Protein AF-A0A6P0XW47-F1 (afdb_monomer_lite)

Sequence (156 aa):
SNNLGVWHPQVNRGKRKRNYNLLVPWWSLRASIVDNYRTYGIASGVLEVRLDFPKILAAARAEEYVTVFYDLQGGVSKWLDNGALIYDGTKDHRLKLWIPNTNTEEMKPLLQLLKNRYFGLGRGYVYITGQLHMYRDKPEIILSGINQLSDFPPTV

pLDDT: mean 92.0, std 11.08, range [46.53, 98.56]

Structure (mmCIF, N/CA/C/O backbone):
data_AF-A0A6P0XW47-F1
#
_entry.id   AF-A0A6P0XW47-F1
#
loop_
_atom_site.group_PDB
_atom_site.id
_atom_site.type_symbol
_atom_site.label_atom_id
_atom_site.label_alt_id
_atom_site.label_comp_id
_atom_site.label_asym_id
_atom_site.label_entity_id
_atom_site.label_seq_id
_atom_site.pdbx_PDB_ins_code
_atom_site.Cartn_x
_atom_site.Cartn_y
_atom_site.Cartn_z
_atom_site.occupancy
_atom_site.B_iso_or_equiv
_atom_site.auth_seq_id
_atom_site.auth_comp_id
_atom_site.auth_asym_id
_atom_site.auth_atom_id
_atom_site.pdbx_PDB_model_num
ATOM 1 N N . SER A 1 1 ? -1.750 -12.093 -42.696 1.00 46.53 1 SER A N 1
ATOM 2 C CA . SER A 1 1 ? -0.943 -12.510 -41.531 1.00 46.53 1 SER A CA 1
ATOM 3 C C . SER A 1 1 ? -1.285 -11.603 -40.359 1.00 46.53 1 SER A C 1
ATOM 5 O O . SER A 1 1 ? -1.067 -10.401 -40.432 1.00 46.53 1 SER A O 1
ATOM 7 N N . ASN A 1 2 ? -1.918 -12.158 -39.323 1.00 46.66 2 ASN A N 1
ATOM 8 C CA . ASN A 1 2 ? -2.347 -11.418 -38.135 1.00 46.66 2 ASN A CA 1
ATOM 9 C C . ASN A 1 2 ? -1.121 -11.001 -37.309 1.00 46.66 2 ASN A C 1
ATOM 11 O O . ASN A 1 2 ? -0.448 -11.852 -36.732 1.00 46.66 2 ASN A O 1
ATOM 15 N N . ASN A 1 3 ? -0.833 -9.698 -37.262 1.00 47.19 3 ASN A N 1
ATOM 16 C CA . ASN A 1 3 ? 0.211 -9.099 -36.426 1.00 47.19 3 ASN A CA 1
ATOM 17 C C . ASN A 1 3 ? -0.180 -9.189 -34.939 1.00 47.19 3 ASN A C 1
ATOM 19 O O . ASN A 1 3 ? -0.680 -8.238 -34.341 1.00 47.19 3 ASN A O 1
ATOM 23 N N . LEU A 1 4 ? 0.042 -10.362 -34.348 1.00 47.62 4 LEU A N 1
ATOM 24 C CA . LEU A 1 4 ? -0.139 -10.666 -32.930 1.00 47.62 4 LEU A CA 1
ATOM 25 C C . LEU A 1 4 ? 0.951 -9.986 -32.088 1.00 47.62 4 LEU A C 1
ATOM 27 O O . LEU A 1 4 ? 1.905 -10.636 -31.687 1.00 47.62 4 LEU A O 1
ATOM 31 N N . GLY A 1 5 ? 0.867 -8.675 -31.854 1.00 57.03 5 GLY A N 1
ATOM 32 C CA . GLY A 1 5 ? 1.672 -7.981 -30.830 1.00 57.03 5 GLY A CA 1
ATOM 33 C C . GLY A 1 5 ? 3.205 -8.007 -30.990 1.00 57.03 5 GLY A C 1
ATOM 34 O O . GLY A 1 5 ? 3.904 -7.421 -30.164 1.00 57.03 5 GLY A O 1
ATOM 35 N N . VAL A 1 6 ? 3.744 -8.642 -32.035 1.00 60.09 6 VAL A N 1
ATOM 36 C CA . VAL A 1 6 ? 5.177 -8.670 -32.339 1.00 60.09 6 VAL A CA 1
ATOM 37 C C . VAL A 1 6 ? 5.603 -7.288 -32.827 1.00 60.09 6 VAL A C 1
ATOM 39 O O . VAL A 1 6 ? 4.952 -6.666 -33.669 1.00 60.09 6 VAL A O 1
ATOM 42 N N . TRP A 1 7 ? 6.697 -6.782 -32.261 1.00 63.41 7 TRP A N 1
ATOM 43 C CA . TRP A 1 7 ? 7.244 -5.468 -32.575 1.00 63.41 7 TRP A CA 1
ATOM 44 C C . TRP A 1 7 ? 7.490 -5.312 -34.087 1.00 63.41 7 TRP A C 1
ATOM 46 O O . TRP A 1 7 ? 8.237 -6.087 -34.677 1.00 63.41 7 TRP A O 1
ATOM 56 N N . HIS A 1 8 ? 6.886 -4.291 -34.710 1.00 75.19 8 HIS A N 1
ATOM 57 C CA . HI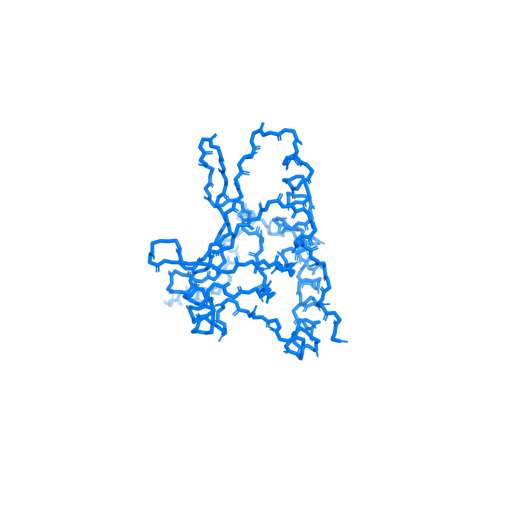S A 1 8 ? 7.043 -4.016 -36.141 1.00 75.19 8 HIS A CA 1
ATOM 58 C C . HIS A 1 8 ? 7.900 -2.754 -36.371 1.00 75.19 8 HIS A C 1
ATOM 60 O O . HIS A 1 8 ? 7.453 -1.646 -36.042 1.00 75.19 8 HIS A O 1
ATOM 66 N N . PRO A 1 9 ? 9.109 -2.871 -36.953 1.00 72.44 9 PRO A N 1
ATOM 67 C CA . PRO A 1 9 ? 10.072 -1.770 -37.049 1.00 72.44 9 PRO A CA 1
ATOM 68 C C . PRO A 1 9 ? 9.525 -0.540 -37.773 1.00 72.44 9 PRO A C 1
ATOM 70 O O . PRO A 1 9 ? 9.717 0.583 -37.314 1.00 72.44 9 PRO A O 1
ATOM 73 N N . GLN A 1 10 ? 8.786 -0.737 -38.869 1.00 78.06 10 GLN A N 1
ATOM 74 C CA . GLN A 1 10 ? 8.227 0.368 -39.656 1.00 78.06 10 GLN A CA 1
ATOM 75 C C . GLN A 1 10 ? 7.110 1.121 -38.914 1.00 78.06 10 GLN A C 1
ATOM 77 O O . GLN A 1 10 ? 6.995 2.332 -39.054 1.00 78.06 10 GLN A O 1
ATOM 82 N N . VAL A 1 11 ? 6.332 0.429 -38.070 1.00 73.31 11 VAL A N 1
ATOM 83 C CA . VAL A 1 11 ? 5.211 1.019 -37.309 1.00 73.31 11 VAL A CA 1
ATOM 84 C C . VAL A 1 11 ? 5.709 1.725 -36.045 1.00 73.31 11 VAL A C 1
ATOM 86 O O . VAL A 1 11 ? 5.027 2.597 -35.509 1.00 73.31 11 VAL A O 1
ATOM 89 N N . ASN A 1 12 ? 6.890 1.351 -35.548 1.00 71.00 12 ASN A N 1
ATOM 90 C CA . ASN A 1 12 ? 7.471 1.882 -34.314 1.00 71.00 12 ASN A CA 1
ATOM 91 C C . ASN A 1 12 ? 8.596 2.900 -34.548 1.00 71.00 12 ASN A C 1
ATOM 93 O O . ASN A 1 12 ? 9.079 3.515 -33.593 1.00 71.00 12 ASN A O 1
ATOM 97 N N . ARG A 1 13 ? 8.999 3.121 -35.804 1.00 72.62 13 ARG A N 1
ATOM 98 C CA . ARG A 1 13 ? 9.965 4.156 -36.185 1.00 72.62 13 ARG A CA 1
ATOM 99 C C . ARG A 1 13 ? 9.422 5.538 -35.800 1.00 72.62 13 ARG A C 1
ATOM 101 O O . ARG A 1 13 ? 8.305 5.889 -36.154 1.00 72.62 13 ARG A O 1
ATOM 108 N N . GLY A 1 14 ? 10.199 6.308 -35.035 1.00 70.31 14 GLY A N 1
ATOM 109 C CA . GLY A 1 14 ? 9.817 7.653 -34.575 1.00 70.31 14 GLY A CA 1
ATOM 110 C C . GLY A 1 14 ? 8.833 7.701 -33.396 1.00 70.31 14 GLY A C 1
ATOM 111 O O . GLY A 1 14 ? 8.586 8.781 -32.866 1.00 70.31 14 GLY A O 1
ATOM 112 N N . LYS A 1 15 ? 8.302 6.561 -32.929 1.00 73.50 15 LYS A N 1
ATOM 113 C CA . LYS A 1 15 ? 7.463 6.532 -31.720 1.00 73.50 15 LYS A CA 1
ATOM 114 C C . LYS A 1 15 ? 8.305 6.748 -30.461 1.00 73.50 15 LYS A C 1
ATOM 116 O O . LYS A 1 15 ? 9.490 6.409 -30.427 1.00 73.50 15 LYS A O 1
ATOM 121 N N . ARG A 1 16 ? 7.676 7.288 -29.406 1.00 71.44 16 ARG A N 1
ATOM 122 C CA . ARG A 1 16 ? 8.304 7.467 -28.085 1.00 71.44 16 ARG A CA 1
ATOM 123 C C . ARG A 1 16 ? 8.916 6.144 -27.625 1.00 71.44 16 ARG A C 1
ATOM 125 O O . ARG A 1 16 ? 8.208 5.163 -27.404 1.00 71.44 16 ARG A O 1
ATOM 132 N N . LYS A 1 17 ? 10.239 6.129 -27.487 1.00 76.81 17 LYS A N 1
ATOM 133 C CA . LYS A 1 17 ? 10.971 4.998 -26.920 1.00 76.81 17 LYS A CA 1
ATOM 134 C C . LYS A 1 17 ? 10.857 5.054 -25.401 1.00 76.81 17 LYS A C 1
ATOM 136 O O . LYS A 1 17 ? 10.875 6.132 -24.810 1.00 76.81 17 LYS A O 1
ATOM 141 N N . ARG A 1 18 ? 10.748 3.889 -24.768 1.00 81.88 18 ARG A N 1
ATOM 142 C CA . ARG A 1 18 ? 10.879 3.782 -23.314 1.00 81.88 18 ARG A CA 1
ATOM 143 C C . ARG A 1 18 ? 12.329 4.060 -22.919 1.00 81.88 18 ARG A C 1
ATOM 145 O O . ARG A 1 18 ? 13.245 3.605 -23.602 1.00 81.88 18 ARG A O 1
ATOM 152 N N . ASN A 1 19 ? 12.534 4.789 -21.824 1.00 87.00 19 ASN A N 1
ATOM 153 C CA . ASN A 1 19 ? 13.872 5.033 -21.296 1.00 87.00 19 ASN A CA 1
ATOM 154 C C . ASN A 1 19 ? 14.332 3.819 -20.477 1.00 87.00 19 ASN A C 1
ATOM 156 O O . ASN A 1 19 ? 14.149 3.770 -19.264 1.00 87.00 19 ASN A O 1
ATOM 160 N N . TYR A 1 20 ? 14.896 2.817 -21.153 1.00 87.31 20 TYR A N 1
ATOM 161 C CA . TYR A 1 20 ? 15.344 1.583 -20.504 1.00 87.31 20 TYR A CA 1
ATOM 162 C C . TYR A 1 20 ? 16.455 1.807 -19.471 1.00 87.31 20 TYR A C 1
ATOM 164 O O . TYR A 1 20 ? 16.498 1.071 -18.491 1.00 87.31 20 TYR A O 1
ATOM 172 N N . ASN A 1 21 ? 17.268 2.860 -19.614 1.00 88.94 21 ASN A N 1
ATOM 173 C CA . ASN A 1 21 ? 18.289 3.211 -18.620 1.00 88.94 21 ASN A CA 1
ATOM 174 C C . ASN A 1 21 ? 17.668 3.579 -17.264 1.00 88.94 21 ASN A C 1
ATOM 176 O O . ASN A 1 21 ? 18.279 3.337 -16.231 1.00 88.94 21 ASN A O 1
ATOM 180 N N . LEU A 1 22 ? 16.449 4.131 -17.262 1.00 89.81 22 LEU A N 1
ATOM 181 C CA . LEU A 1 22 ? 15.682 4.383 -16.039 1.00 89.81 22 LEU A CA 1
ATOM 182 C C . LEU A 1 22 ? 14.846 3.169 -15.617 1.00 89.81 22 LEU A C 1
ATOM 184 O O . LEU A 1 22 ? 14.734 2.877 -14.430 1.00 89.81 22 LEU A O 1
ATOM 188 N N . LEU A 1 23 ? 14.244 2.460 -16.576 1.00 91.44 23 LEU A N 1
ATOM 189 C CA . LEU A 1 23 ? 13.297 1.384 -16.270 1.00 91.44 23 LEU A CA 1
ATOM 190 C C . LEU A 1 23 ? 13.962 0.106 -15.765 1.00 91.44 23 LEU A C 1
ATOM 192 O O . LEU A 1 23 ? 13.387 -0.548 -14.905 1.00 91.44 23 LEU A O 1
ATOM 196 N N . VAL A 1 24 ? 15.143 -0.258 -16.273 1.00 93.00 24 VAL A N 1
ATOM 197 C CA . VAL A 1 24 ? 15.819 -1.496 -15.859 1.00 93.00 24 VAL A CA 1
ATOM 198 C C . VAL A 1 24 ? 16.191 -1.458 -14.370 1.00 93.00 24 VAL A C 1
ATOM 200 O O . VAL A 1 24 ? 15.759 -2.363 -13.657 1.00 93.00 24 VAL A O 1
ATOM 203 N N . PRO A 1 25 ? 16.882 -0.421 -13.846 1.00 94.88 25 PRO A N 1
ATOM 204 C CA . PRO A 1 25 ? 17.157 -0.334 -12.410 1.00 94.88 25 PRO A CA 1
ATOM 205 C C . PRO A 1 25 ? 15.883 -0.314 -11.559 1.00 94.88 25 PRO A C 1
ATOM 207 O O . PRO A 1 25 ? 15.818 -0.961 -10.516 1.00 94.88 25 PRO A O 1
ATOM 210 N N . TRP A 1 26 ? 14.850 0.393 -12.023 1.00 95.06 26 TRP A N 1
ATOM 211 C CA . TRP A 1 26 ? 13.569 0.472 -11.329 1.00 95.06 26 TRP A CA 1
ATOM 212 C C . TRP A 1 26 ? 12.844 -0.884 -11.260 1.00 95.06 26 TRP A C 1
ATOM 214 O O . TRP A 1 26 ? 12.337 -1.259 -10.202 1.00 95.06 26 TRP A O 1
ATOM 224 N N . TRP A 1 27 ? 12.837 -1.662 -12.347 1.00 95.38 27 TRP A N 1
ATOM 225 C CA . TRP A 1 27 ? 12.293 -3.023 -12.348 1.00 95.38 27 TRP A CA 1
ATOM 226 C C . TRP A 1 27 ? 13.078 -3.961 -11.434 1.00 95.38 27 TRP A C 1
ATOM 228 O O . TRP A 1 27 ? 12.455 -4.716 -10.690 1.00 95.38 27 TRP A O 1
ATOM 238 N N . SER A 1 28 ? 14.411 -3.880 -11.437 1.00 96.69 28 SER A N 1
ATOM 239 C CA . SER A 1 28 ? 15.256 -4.678 -10.541 1.00 96.69 28 SER A CA 1
ATOM 240 C C . SER A 1 28 ? 14.976 -4.374 -9.067 1.00 96.69 28 SER A C 1
ATOM 242 O O . SER A 1 28 ? 14.859 -5.297 -8.264 1.00 96.69 28 SER A O 1
ATOM 244 N N . LEU A 1 29 ? 14.799 -3.095 -8.711 1.00 95.56 29 LEU A N 1
ATOM 245 C CA . LEU A 1 29 ? 14.386 -2.697 -7.364 1.00 95.56 29 LEU A CA 1
ATOM 246 C C . LEU A 1 29 ? 13.010 -3.271 -7.006 1.00 95.56 29 LEU A C 1
ATOM 248 O O . LEU A 1 29 ? 12.840 -3.845 -5.937 1.00 95.56 29 LEU A O 1
ATOM 252 N N . ARG A 1 30 ? 12.014 -3.142 -7.887 1.00 95.62 30 ARG A N 1
ATOM 253 C CA . ARG A 1 30 ? 10.674 -3.688 -7.617 1.00 95.62 30 ARG A CA 1
ATOM 254 C C . ARG A 1 30 ? 10.692 -5.204 -7.432 1.00 95.62 30 ARG A C 1
ATOM 256 O O . ARG A 1 30 ? 10.003 -5.697 -6.544 1.00 95.62 30 ARG A O 1
ATOM 263 N N . ALA A 1 31 ? 11.477 -5.925 -8.232 1.00 96.38 31 ALA A N 1
ATOM 264 C CA . ALA A 1 31 ? 11.634 -7.370 -8.096 1.00 96.38 31 ALA A CA 1
ATOM 265 C C . ALA A 1 31 ? 12.213 -7.748 -6.724 1.00 96.38 31 ALA A C 1
ATOM 267 O O . ALA A 1 31 ? 11.620 -8.568 -6.027 1.00 96.38 31 ALA A O 1
ATOM 268 N N . SER A 1 32 ? 13.284 -7.079 -6.280 1.00 97.06 32 SER A N 1
ATOM 269 C CA . SER A 1 32 ? 13.906 -7.390 -4.986 1.00 97.06 32 SER A CA 1
ATOM 270 C C . SER A 1 32 ? 12.983 -7.126 -3.792 1.00 97.06 32 SER A C 1
ATOM 272 O O . SER A 1 32 ? 13.024 -7.853 -2.803 1.00 97.06 32 SER A O 1
ATOM 274 N N . ILE A 1 33 ? 12.103 -6.124 -3.875 1.00 97.38 33 ILE A N 1
ATOM 275 C CA . ILE A 1 33 ? 11.129 -5.842 -2.810 1.00 97.38 33 ILE A CA 1
ATOM 276 C C . ILE A 1 33 ? 10.065 -6.938 -2.731 1.00 97.38 33 ILE A C 1
ATOM 278 O O . ILE A 1 33 ? 9.703 -7.357 -1.633 1.00 97.38 33 ILE A O 1
ATOM 282 N N . VAL A 1 34 ? 9.592 -7.424 -3.881 1.00 96.62 34 VAL A N 1
ATOM 283 C CA . VAL A 1 34 ? 8.653 -8.553 -3.940 1.00 96.62 34 VAL A CA 1
ATOM 284 C C . VAL A 1 34 ? 9.306 -9.828 -3.410 1.00 96.62 34 VAL A C 1
ATOM 286 O O . VAL A 1 34 ? 8.668 -10.574 -2.670 1.00 96.62 34 VAL A O 1
ATOM 289 N N . ASP A 1 35 ? 10.575 -10.071 -3.730 1.00 97.25 35 ASP A N 1
ATOM 290 C CA . ASP A 1 35 ? 11.299 -11.232 -3.209 1.00 97.25 35 ASP A CA 1
ATOM 291 C C . ASP A 1 35 ? 11.512 -11.135 -1.689 1.00 97.25 35 ASP A C 1
ATOM 293 O O . ASP A 1 35 ? 11.324 -12.123 -0.978 1.00 97.25 35 ASP A O 1
ATOM 297 N N . ASN A 1 36 ? 11.776 -9.937 -1.157 1.00 95.81 36 ASN A N 1
ATOM 298 C CA . ASN A 1 36 ? 11.798 -9.698 0.290 1.00 95.81 36 ASN A CA 1
ATOM 299 C C . ASN A 1 36 ? 10.433 -9.953 0.950 1.00 95.81 36 ASN A C 1
ATOM 301 O O . ASN A 1 36 ? 10.379 -10.577 2.009 1.00 95.81 36 ASN A O 1
ATOM 305 N N . TYR A 1 37 ? 9.328 -9.513 0.336 1.00 96.56 37 TYR A N 1
ATOM 306 C CA . TYR A 1 37 ? 7.978 -9.832 0.819 1.00 96.56 37 TYR A CA 1
ATOM 307 C C . TYR A 1 37 ? 7.742 -11.348 0.857 1.00 96.56 37 TYR A C 1
ATOM 309 O O . TYR A 1 37 ? 7.298 -11.876 1.875 1.00 96.56 37 TYR A O 1
ATOM 317 N N . ARG A 1 38 ? 8.096 -12.065 -0.215 1.00 96.00 38 ARG A N 1
ATOM 318 C CA . ARG A 1 38 ? 7.950 -13.528 -0.281 1.00 96.00 38 ARG A CA 1
ATOM 319 C C . ARG A 1 38 ? 8.766 -14.246 0.788 1.00 96.00 38 ARG A C 1
ATOM 321 O O . ARG A 1 38 ? 8.302 -15.235 1.339 1.00 96.00 38 ARG A O 1
ATOM 328 N N . THR A 1 39 ? 9.971 -13.752 1.056 1.00 95.25 39 THR A N 1
ATOM 329 C CA . THR A 1 39 ? 10.912 -14.391 1.981 1.00 95.25 39 THR A CA 1
ATOM 330 C C . THR A 1 39 ? 10.531 -14.136 3.436 1.00 95.25 39 THR A C 1
ATOM 332 O O . THR A 1 39 ? 10.559 -15.054 4.249 1.00 95.25 39 THR A O 1
ATOM 335 N N . TYR A 1 40 ? 10.162 -12.897 3.765 1.00 95.62 40 TYR A N 1
ATOM 336 C CA . TYR A 1 40 ? 9.999 -12.455 5.151 1.00 95.62 40 TYR A CA 1
ATOM 337 C C . TYR A 1 40 ? 8.576 -11.983 5.459 1.00 95.62 40 TYR A C 1
ATOM 339 O O . TYR A 1 40 ? 8.022 -12.332 6.494 1.00 95.62 40 TYR A O 1
ATOM 347 N N . GLY A 1 41 ? 7.952 -11.230 4.550 1.00 96.19 41 GLY A N 1
ATOM 348 C CA . GLY A 1 41 ? 6.621 -10.651 4.761 1.00 96.19 41 GLY A CA 1
ATOM 349 C C . GLY A 1 41 ? 5.526 -11.694 4.991 1.00 96.19 41 GLY A C 1
ATOM 350 O O . GLY A 1 41 ? 4.722 -11.529 5.905 1.00 96.19 41 GLY A O 1
ATOM 351 N N . ILE A 1 42 ? 5.526 -12.788 4.220 1.00 95.19 42 ILE A N 1
ATOM 352 C CA . ILE A 1 42 ? 4.550 -13.881 4.383 1.00 95.19 42 ILE A CA 1
ATOM 353 C C . ILE A 1 42 ? 4.659 -14.507 5.781 1.00 95.19 42 ILE A C 1
ATOM 355 O O . ILE A 1 42 ? 3.646 -14.697 6.451 1.00 95.19 42 ILE A O 1
ATOM 359 N N . ALA A 1 43 ? 5.882 -14.798 6.235 1.00 94.62 43 ALA A N 1
ATOM 360 C CA . ALA A 1 43 ? 6.125 -15.382 7.554 1.00 94.62 43 ALA A CA 1
ATOM 361 C C . ALA A 1 43 ? 5.727 -14.429 8.695 1.00 94.62 43 ALA A C 1
ATOM 363 O O . ALA A 1 43 ? 5.249 -14.888 9.728 1.00 94.62 43 ALA A O 1
ATOM 364 N N . SER A 1 44 ? 5.845 -13.115 8.481 1.00 95.12 44 SER A N 1
ATOM 365 C CA . SER A 1 44 ? 5.382 -12.082 9.416 1.00 95.12 44 SER A CA 1
ATOM 366 C C . SER A 1 44 ? 3.871 -11.805 9.363 1.00 95.12 44 SER A C 1
ATOM 368 O O . SER A 1 44 ? 3.408 -10.838 9.965 1.00 95.12 44 SER A O 1
ATOM 370 N N . GLY A 1 45 ? 3.088 -12.599 8.624 1.00 95.88 45 GLY A N 1
ATOM 371 C CA . GLY A 1 45 ? 1.632 -12.447 8.544 1.00 95.88 45 GLY A CA 1
ATOM 372 C C . GLY A 1 45 ? 1.152 -11.261 7.699 1.00 95.88 45 GLY A C 1
ATOM 373 O O . GLY A 1 45 ? -0.007 -10.864 7.811 1.00 95.88 45 GLY A O 1
ATOM 374 N N . VAL A 1 46 ? 2.012 -10.686 6.851 1.00 98.00 46 VAL A N 1
ATOM 375 C CA . VAL A 1 46 ? 1.627 -9.589 5.952 1.00 98.00 46 VAL A CA 1
ATOM 376 C C . VAL A 1 46 ? 0.698 -10.101 4.852 1.00 98.00 46 VAL A C 1
ATOM 378 O O . VAL A 1 46 ? 1.034 -11.040 4.128 1.00 98.00 46 VAL A O 1
ATOM 381 N N . LEU A 1 47 ? -0.437 -9.425 4.675 1.00 98.12 47 LEU A N 1
ATOM 382 C CA . LEU A 1 47 ? -1.421 -9.742 3.639 1.00 98.12 47 LEU A CA 1
ATOM 383 C C . LEU A 1 47 ? -1.059 -9.060 2.314 1.00 98.12 47 LEU 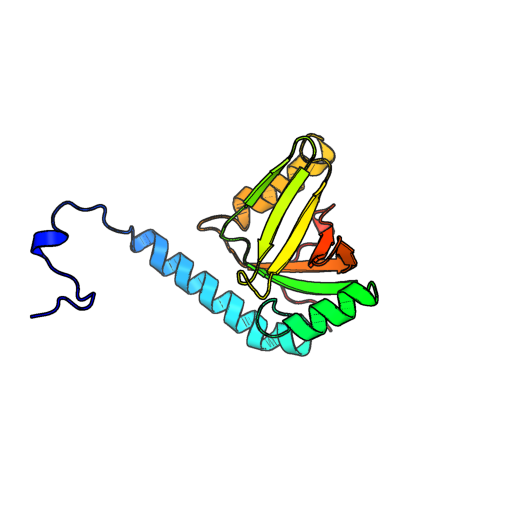A C 1
ATOM 385 O O . LEU A 1 47 ? -0.713 -7.879 2.307 1.00 98.12 47 LEU A O 1
ATOM 389 N N . GLU A 1 48 ? -1.184 -9.757 1.185 1.00 96.44 48 GLU A N 1
ATOM 390 C CA . GLU A 1 48 ? -1.131 -9.131 -0.147 1.00 96.44 48 GLU A CA 1
ATOM 391 C C . GLU A 1 48 ? -2.541 -9.037 -0.741 1.00 96.44 48 GLU A C 1
ATOM 393 O O . GLU A 1 48 ? -3.342 -9.968 -0.649 1.00 96.44 48 GLU A O 1
ATOM 398 N N . VAL A 1 49 ? -2.874 -7.886 -1.335 1.00 94.81 49 VAL A N 1
ATOM 399 C CA . VAL A 1 49 ? -4.262 -7.537 -1.685 1.00 94.81 49 VAL A CA 1
ATOM 400 C C . VAL A 1 49 ? -4.930 -8.547 -2.616 1.00 94.81 49 VAL A C 1
ATOM 402 O O . VAL A 1 49 ? -6.123 -8.816 -2.476 1.00 94.81 49 VAL A O 1
ATOM 405 N N . ARG A 1 50 ? -4.199 -9.101 -3.583 1.00 91.94 50 ARG A N 1
ATOM 406 C CA . ARG A 1 50 ? -4.745 -10.001 -4.604 1.00 91.94 50 ARG A CA 1
ATOM 407 C C . ARG A 1 50 ? -4.772 -11.453 -4.137 1.00 91.94 50 ARG A C 1
ATOM 409 O O . ARG A 1 50 ? -5.700 -12.168 -4.510 1.00 91.94 50 ARG A O 1
ATOM 416 N N . LEU A 1 51 ? -3.768 -11.879 -3.378 1.00 94.06 51 LEU A N 1
ATOM 417 C CA . LEU A 1 51 ? -3.595 -13.244 -2.884 1.00 94.06 51 LEU A CA 1
ATOM 418 C C . LEU A 1 51 ? -4.457 -13.513 -1.647 1.00 94.06 51 LEU A C 1
ATOM 420 O O . LEU A 1 51 ? -5.033 -14.591 -1.524 1.00 94.06 51 LEU A O 1
ATOM 424 N N . ASP A 1 52 ? -4.597 -12.522 -0.768 1.00 97.12 52 ASP A N 1
ATOM 425 C CA . ASP A 1 52 ? -5.256 -12.657 0.531 1.00 97.12 52 ASP A CA 1
ATOM 426 C C . ASP A 1 52 ? -6.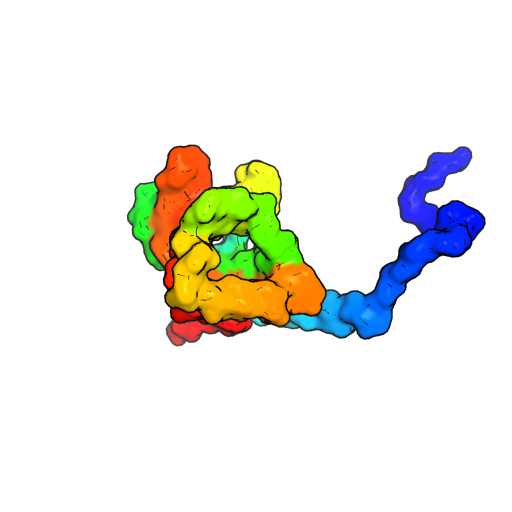596 -11.912 0.610 1.00 97.12 52 ASP A C 1
ATOM 428 O O . ASP A 1 52 ? -7.116 -11.681 1.703 1.00 97.12 52 ASP A O 1
ATOM 432 N N . PHE A 1 53 ? -7.207 -11.554 -0.526 1.00 97.00 53 PHE A N 1
ATOM 433 C CA . PHE A 1 53 ? -8.439 -10.754 -0.538 1.00 97.00 53 PHE A CA 1
ATOM 434 C C . PHE A 1 53 ? -9.573 -11.309 0.351 1.00 97.00 53 PHE A C 1
ATOM 436 O O . PHE A 1 53 ? -10.187 -10.525 1.076 1.00 97.00 53 PHE A O 1
ATOM 443 N N . PRO A 1 54 ? -9.850 -12.632 0.392 1.00 97.25 54 PRO A N 1
ATOM 444 C CA . PRO A 1 54 ? -10.847 -13.172 1.317 1.00 97.25 54 PRO A CA 1
ATOM 445 C C . PRO A 1 54 ? -10.505 -12.932 2.796 1.00 97.25 54 PRO A C 1
ATOM 447 O O . PRO A 1 54 ? -11.404 -12.638 3.583 1.00 97.25 54 PRO A O 1
ATOM 450 N N . LYS A 1 55 ? -9.219 -13.006 3.173 1.00 98.06 55 LYS A N 1
ATOM 451 C CA . LYS A 1 55 ? -8.758 -12.709 4.540 1.00 98.06 55 LYS A CA 1
ATOM 452 C C . LYS A 1 55 ? -8.897 -11.225 4.851 1.00 98.06 55 LYS A C 1
ATOM 454 O O . LYS A 1 55 ? -9.382 -10.885 5.918 1.00 98.06 55 LYS A O 1
ATOM 459 N N . ILE A 1 56 ? -8.557 -10.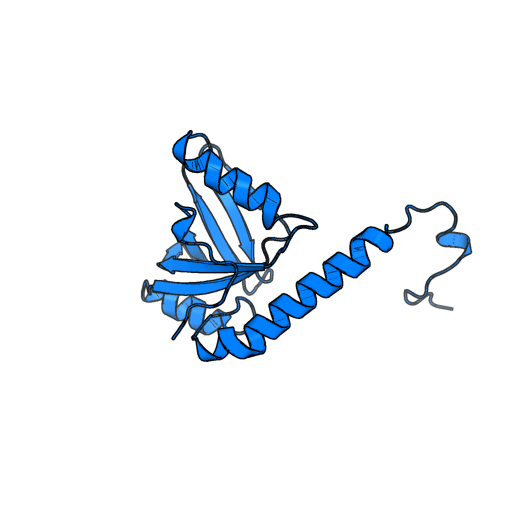354 3.900 1.00 98.25 56 ILE A N 1
ATOM 460 C CA . ILE A 1 56 ? -8.766 -8.902 4.005 1.00 98.25 56 ILE A CA 1
ATOM 461 C C . ILE A 1 56 ? -10.252 -8.605 4.239 1.00 98.25 56 ILE A C 1
ATOM 463 O O . ILE A 1 56 ? -10.598 -7.863 5.147 1.00 98.25 56 ILE A O 1
ATOM 467 N N . LEU A 1 57 ? -11.169 -9.219 3.489 1.00 97.88 57 LEU A N 1
ATOM 468 C CA . LEU A 1 57 ? -12.603 -9.021 3.725 1.00 97.88 57 LEU A CA 1
ATOM 469 C C . LEU A 1 57 ? -13.053 -9.498 5.113 1.00 97.88 57 LEU A C 1
ATOM 471 O O . LEU A 1 57 ? -13.895 -8.844 5.727 1.00 97.88 57 LEU A O 1
ATOM 475 N N . ALA A 1 58 ? -12.526 -10.622 5.600 1.00 98.06 58 ALA A N 1
ATOM 476 C CA . ALA A 1 58 ? -12.829 -11.116 6.941 1.00 98.06 58 ALA A CA 1
ATOM 477 C C . ALA A 1 58 ? -12.301 -10.157 8.023 1.00 98.06 58 ALA A C 1
ATOM 479 O O . ALA A 1 58 ? -13.086 -9.693 8.847 1.00 98.06 58 ALA A O 1
ATOM 480 N N . ALA A 1 59 ? -11.025 -9.778 7.939 1.00 98.38 59 ALA A N 1
ATOM 481 C CA . ALA A 1 59 ? -10.377 -8.824 8.835 1.00 98.38 59 ALA A CA 1
ATOM 482 C C . ALA A 1 59 ? -11.087 -7.461 8.841 1.00 98.38 59 ALA A C 1
ATOM 484 O O . ALA A 1 59 ? -11.272 -6.868 9.895 1.00 98.38 59 ALA A O 1
ATOM 485 N N . ALA A 1 60 ? -11.568 -6.984 7.687 1.00 98.31 60 ALA A N 1
ATOM 486 C CA . ALA A 1 60 ? -12.269 -5.705 7.580 1.00 98.31 60 ALA A CA 1
ATOM 487 C C . ALA A 1 60 ? -13.633 -5.730 8.280 1.00 98.31 60 ALA A C 1
ATOM 489 O O . ALA A 1 60 ? -14.074 -4.721 8.820 1.00 98.31 60 ALA A O 1
ATOM 490 N N . ARG A 1 61 ? -14.324 -6.876 8.248 1.00 97.94 61 ARG A N 1
ATOM 491 C CA . ARG A 1 61 ? -15.605 -7.072 8.947 1.00 97.94 61 ARG A CA 1
ATOM 492 C C . ARG A 1 61 ? -15.422 -7.226 10.453 1.00 97.94 61 ARG A C 1
ATOM 494 O O . ARG A 1 61 ? -16.331 -6.882 11.197 1.00 97.94 61 ARG A O 1
ATOM 501 N N . ALA A 1 62 ? -14.280 -7.765 10.870 1.00 98.12 62 ALA A N 1
ATOM 502 C CA . ALA A 1 62 ? -13.893 -7.914 12.268 1.00 98.12 62 ALA A CA 1
ATOM 503 C C . ALA A 1 62 ? -13.129 -6.693 12.818 1.00 98.12 62 ALA A C 1
ATOM 505 O O . ALA A 1 62 ? -12.758 -6.684 13.986 1.00 98.12 62 ALA A O 1
ATOM 506 N N . GLU A 1 63 ? -12.909 -5.673 11.986 1.00 98.00 63 GLU A N 1
ATOM 507 C CA . GLU A 1 63 ? -12.155 -4.461 12.311 1.00 98.00 63 GLU A CA 1
ATOM 508 C C . GLU A 1 63 ? -10.733 -4.719 12.847 1.00 98.00 63 GLU A C 1
ATOM 510 O O . GLU A 1 63 ? -10.248 -4.034 13.752 1.00 98.00 63 GLU A O 1
ATOM 515 N N . GLU A 1 64 ? -10.059 -5.728 12.292 1.00 98.31 64 GLU A N 1
ATOM 516 C CA . GLU A 1 64 ? -8.745 -6.181 12.748 1.00 98.31 64 GLU A CA 1
ATOM 517 C C . GLU A 1 64 ? -7.618 -5.208 12.378 1.00 98.31 64 GLU A C 1
ATOM 519 O O . GLU A 1 64 ? -7.617 -4.553 11.330 1.00 98.31 64 GLU A O 1
ATOM 524 N N . TYR A 1 65 ? -6.602 -5.160 13.242 1.00 97.81 65 TYR A N 1
ATOM 525 C CA . TYR A 1 65 ? -5.369 -4.423 12.995 1.00 97.81 65 TYR A CA 1
ATOM 526 C C . TYR A 1 65 ? -4.373 -5.317 12.253 1.00 97.81 65 TYR A C 1
ATOM 528 O O . TYR A 1 65 ? -3.908 -6.321 12.791 1.00 97.81 65 TYR A O 1
ATOM 536 N N . VAL A 1 66 ? -4.055 -4.964 11.009 1.00 98.00 66 VAL A N 1
ATOM 537 C CA . VAL A 1 66 ? -3.275 -5.814 10.098 1.00 98.00 66 VAL A CA 1
ATOM 538 C C . VAL A 1 66 ? -2.161 -5.027 9.421 1.00 98.00 66 VAL A C 1
ATOM 540 O O . VAL A 1 66 ? -2.185 -3.798 9.369 1.00 98.00 66 VAL A O 1
ATOM 543 N N . THR A 1 67 ? -1.191 -5.748 8.860 1.00 98.38 67 THR A N 1
ATOM 544 C CA . THR A 1 67 ? -0.210 -5.180 7.928 1.00 98.38 67 THR A CA 1
ATOM 545 C C . THR A 1 67 ? -0.479 -5.708 6.528 1.00 98.38 67 THR A C 1
ATOM 547 O O . THR A 1 67 ? -0.556 -6.919 6.319 1.00 98.38 67 THR A O 1
ATOM 550 N N . VAL A 1 68 ? -0.600 -4.799 5.564 1.00 98.31 68 VAL A N 1
ATOM 551 C CA . VAL A 1 68 ? -0.851 -5.123 4.158 1.00 98.31 68 VAL A CA 1
ATOM 552 C C . VAL A 1 68 ? 0.307 -4.625 3.301 1.00 98.31 68 VAL A C 1
ATOM 554 O O . VAL A 1 68 ? 0.811 -3.517 3.493 1.00 98.31 68 VAL A O 1
ATOM 557 N N . PHE A 1 69 ? 0.729 -5.440 2.342 1.00 98.12 69 PHE A N 1
ATOM 558 C CA . PHE A 1 69 ? 1.712 -5.080 1.330 1.00 98.12 69 PHE A CA 1
ATOM 559 C C . PHE A 1 69 ? 1.010 -4.395 0.149 1.00 98.12 69 PHE A C 1
ATOM 561 O O . PHE A 1 69 ? 0.316 -5.059 -0.619 1.00 98.12 69 PHE A O 1
ATOM 568 N N . TYR A 1 70 ? 1.168 -3.073 0.034 1.00 97.44 70 TYR A N 1
ATOM 569 C CA . TYR A 1 70 ? 0.506 -2.235 -0.973 1.00 97.44 70 TYR A CA 1
ATOM 570 C C . TYR A 1 70 ? 1.407 -1.928 -2.175 1.00 97.44 70 TYR A C 1
ATOM 572 O O . TYR A 1 70 ? 2.575 -1.589 -1.982 1.00 97.44 70 TYR A O 1
ATOM 580 N N . ASP A 1 71 ? 0.852 -1.906 -3.394 1.00 96.31 71 ASP A N 1
ATOM 581 C CA . ASP A 1 71 ? 1.452 -1.248 -4.569 1.00 96.31 71 ASP A CA 1
ATOM 582 C C . ASP A 1 71 ? 0.892 0.168 -4.776 1.00 96.31 71 ASP A C 1
ATOM 584 O O . ASP A 1 71 ? -0.216 0.377 -5.270 1.00 96.31 71 ASP A O 1
ATOM 588 N N . LEU A 1 72 ? 1.692 1.179 -4.444 1.00 96.94 72 LEU A N 1
ATOM 589 C CA . LEU A 1 72 ? 1.340 2.592 -4.589 1.00 96.94 72 LEU A CA 1
ATOM 590 C C . LEU A 1 72 ? 1.886 3.230 -5.872 1.00 96.94 72 LEU A C 1
ATOM 592 O O . LEU A 1 72 ? 1.782 4.447 -6.037 1.00 96.94 72 LEU A O 1
ATOM 596 N N . GLN A 1 73 ? 2.446 2.453 -6.807 1.00 95.06 73 GLN A N 1
ATOM 597 C CA . GLN A 1 73 ? 3.016 2.986 -8.051 1.00 95.06 73 GLN A CA 1
ATOM 598 C C . GLN A 1 73 ? 2.057 3.932 -8.792 1.00 95.06 73 GLN A C 1
ATOM 600 O O . GLN A 1 73 ? 2.491 4.941 -9.355 1.00 95.06 73 GLN A O 1
ATOM 605 N N . GLY A 1 74 ? 0.761 3.604 -8.804 1.00 94.38 74 GLY A N 1
ATOM 606 C CA . GLY A 1 74 ? -0.272 4.378 -9.496 1.00 94.38 74 GLY A CA 1
ATOM 607 C C . GLY A 1 74 ? -0.537 5.765 -8.902 1.00 94.38 74 GLY A C 1
ATOM 608 O O . GLY A 1 74 ? -1.133 6.603 -9.576 1.00 94.38 74 GLY A O 1
ATOM 609 N N . GLY A 1 75 ? -0.073 6.031 -7.679 1.00 96.81 75 GLY A N 1
ATOM 610 C CA . GLY A 1 75 ? -0.339 7.275 -6.969 1.00 96.81 75 GLY A CA 1
ATOM 611 C C . GLY A 1 75 ? -1.802 7.450 -6.562 1.00 96.81 75 GLY A C 1
ATOM 612 O O . GLY A 1 75 ? -2.581 6.497 -6.489 1.00 96.81 75 GLY A O 1
ATOM 613 N N . VAL A 1 76 ? -2.180 8.700 -6.284 1.00 97.38 76 VAL A N 1
ATOM 614 C CA . VAL A 1 76 ? -3.556 9.053 -5.913 1.00 97.38 76 VAL A CA 1
ATOM 615 C C . VAL A 1 76 ? -4.502 8.793 -7.079 1.00 97.38 76 VAL A C 1
ATOM 617 O O . VAL A 1 76 ? -4.390 9.401 -8.140 1.00 97.38 76 VAL A O 1
ATOM 620 N N . SER A 1 77 ? -5.468 7.904 -6.851 1.00 96.44 77 SER A N 1
ATOM 621 C CA . SER A 1 77 ? -6.497 7.552 -7.829 1.00 96.44 77 SER A CA 1
ATOM 622 C C . SER A 1 77 ? -7.591 8.615 -7.921 1.00 96.44 77 SER A C 1
ATOM 624 O O . SER A 1 77 ? -8.148 8.833 -8.996 1.00 96.44 77 SER A O 1
ATOM 626 N N . LYS A 1 78 ? -7.933 9.262 -6.800 1.00 96.62 78 LYS A N 1
ATOM 627 C CA . LYS A 1 78 ? -8.930 10.338 -6.759 1.00 96.62 78 LYS A CA 1
ATOM 628 C C . LYS A 1 78 ? -8.629 11.324 -5.634 1.00 96.62 78 LYS A C 1
ATOM 630 O O . LYS A 1 78 ? -8.457 10.904 -4.494 1.00 96.62 78 LYS A O 1
ATOM 635 N N . TRP A 1 79 ? -8.641 12.613 -5.956 1.00 96.44 79 TRP A N 1
ATOM 636 C CA . TRP A 1 79 ? -8.672 13.703 -4.980 1.00 96.44 79 TRP A CA 1
ATOM 637 C C . TRP A 1 79 ? -10.126 14.098 -4.700 1.00 96.44 79 TRP A C 1
ATOM 639 O O . TRP A 1 79 ? -10.945 14.167 -5.620 1.00 96.44 79 TRP A O 1
ATOM 649 N N . LEU A 1 80 ? -10.445 14.296 -3.428 1.00 93.88 80 LEU A N 1
ATOM 650 C CA . LEU A 1 80 ? -11.712 14.794 -2.899 1.00 93.88 80 LEU A CA 1
ATOM 651 C C . LEU A 1 80 ? -11.423 16.061 -2.085 1.00 93.88 80 LEU A C 1
ATOM 653 O O . LEU A 1 80 ? -10.286 16.273 -1.669 1.00 93.88 80 LEU A O 1
ATOM 657 N N . ASP A 1 81 ? -12.447 16.875 -1.825 1.00 86.38 81 ASP A N 1
ATOM 658 C CA . ASP A 1 81 ? -12.287 18.218 -1.241 1.00 86.38 81 ASP A CA 1
ATOM 659 C C . ASP A 1 81 ? -11.444 18.251 0.045 1.00 86.38 81 ASP A C 1
ATOM 661 O O . ASP A 1 81 ? -10.697 19.202 0.257 1.00 86.38 81 ASP A O 1
ATOM 665 N N . ASN A 1 82 ? -11.509 17.202 0.873 1.00 91.56 82 ASN A N 1
ATOM 666 C CA . ASN A 1 82 ? -10.681 17.059 2.074 1.00 91.56 82 ASN A CA 1
ATOM 667 C C . ASN A 1 82 ? -10.059 15.656 2.222 1.00 91.56 82 ASN A C 1
ATOM 669 O O . ASN A 1 82 ? -9.959 15.116 3.326 1.00 91.56 82 ASN A O 1
ATOM 673 N N . GLY A 1 83 ? -9.671 15.025 1.112 1.00 96.50 83 GLY A N 1
ATOM 674 C CA . GLY A 1 83 ? -8.898 13.790 1.195 1.00 96.50 83 GLY A CA 1
ATOM 675 C C . GLY A 1 83 ? -8.548 13.146 -0.140 1.00 96.50 83 GLY A C 1
ATOM 676 O O . GLY A 1 83 ? -8.929 13.614 -1.210 1.00 96.50 83 GLY A O 1
ATOM 677 N N . ALA A 1 84 ? -7.817 12.040 -0.085 1.00 97.75 84 ALA A N 1
ATOM 678 C CA . ALA A 1 84 ? -7.341 11.316 -1.254 1.00 97.75 84 ALA A CA 1
ATOM 679 C C . ALA A 1 84 ? -7.603 9.814 -1.135 1.00 97.75 84 ALA A C 1
ATOM 681 O O . ALA A 1 84 ? -7.422 9.212 -0.081 1.00 97.75 84 ALA A O 1
ATOM 682 N N . LEU A 1 85 ? -7.997 9.199 -2.248 1.00 97.25 85 LEU A N 1
ATOM 683 C CA . LEU A 1 85 ? -8.169 7.755 -2.373 1.00 97.25 85 LEU A CA 1
ATOM 684 C C . LEU A 1 85 ? -7.053 7.164 -3.226 1.00 97.25 85 LEU A C 1
ATOM 686 O O . LEU A 1 85 ? -6.819 7.608 -4.357 1.00 97.25 85 LEU A O 1
ATOM 690 N N . ILE A 1 86 ? -6.438 6.105 -2.713 1.00 97.56 86 ILE A N 1
ATOM 691 C CA . ILE A 1 86 ? -5.581 5.195 -3.471 1.00 97.56 86 ILE A CA 1
ATOM 692 C C . ILE A 1 86 ? -6.247 3.819 -3.468 1.00 97.56 86 ILE A C 1
ATOM 694 O O . ILE A 1 86 ? -6.861 3.409 -2.482 1.00 97.56 86 ILE A O 1
ATOM 698 N N . TYR A 1 87 ? -6.156 3.121 -4.593 1.00 95.75 87 TYR A N 1
ATOM 699 C CA . TYR A 1 87 ? -6.609 1.744 -4.709 1.00 95.75 87 TYR A CA 1
ATOM 700 C C . TYR A 1 87 ? -5.426 0.842 -4.995 1.00 95.75 87 TYR A C 1
ATOM 702 O O . TYR A 1 87 ? -4.621 1.156 -5.870 1.00 95.75 87 TYR A O 1
ATOM 710 N N . ASP A 1 88 ? -5.402 -0.298 -4.321 1.00 94.44 88 ASP A N 1
ATOM 711 C CA . ASP A 1 88 ? -4.555 -1.420 -4.694 1.00 94.44 88 ASP A CA 1
ATOM 712 C C . ASP A 1 88 ? -5.415 -2.641 -5.044 1.00 94.44 88 ASP A C 1
ATOM 714 O O . ASP A 1 88 ? -6.596 -2.734 -4.681 1.00 94.44 88 ASP A O 1
ATOM 718 N N . GLY A 1 89 ? -4.822 -3.553 -5.803 1.00 90.69 89 GLY A N 1
ATOM 719 C CA . GLY A 1 89 ? -5.446 -4.740 -6.343 1.00 90.69 89 GLY A CA 1
ATOM 720 C C . GLY A 1 89 ? -6.141 -4.505 -7.684 1.00 90.69 89 GLY A C 1
ATOM 721 O O . GLY A 1 89 ? -5.835 -3.597 -8.459 1.00 90.69 89 GLY A O 1
ATOM 722 N N . THR A 1 90 ? -7.069 -5.399 -8.004 1.00 88.56 90 THR A N 1
ATOM 723 C CA . THR A 1 90 ? -7.778 -5.399 -9.289 1.00 88.56 90 THR A CA 1
ATOM 724 C C . THR A 1 90 ? -9.118 -4.671 -9.176 1.00 88.56 90 THR A C 1
ATOM 726 O O . THR A 1 90 ? -9.423 -4.010 -8.184 1.00 88.56 90 THR A O 1
ATOM 729 N N . LYS A 1 91 ? -9.940 -4.717 -10.227 1.00 86.56 91 LYS A N 1
ATOM 730 C CA . LYS A 1 91 ? -11.307 -4.191 -10.149 1.00 86.56 91 LYS A CA 1
ATOM 731 C C . LYS A 1 91 ? -12.175 -5.020 -9.194 1.00 86.56 91 LYS A C 1
ATOM 733 O O . LYS A 1 91 ? -12.972 -4.423 -8.475 1.00 86.56 91 LYS A O 1
ATOM 738 N N . ASP A 1 92 ? -11.965 -6.335 -9.168 1.00 86.12 92 ASP A N 1
ATOM 739 C CA . ASP A 1 92 ? -12.790 -7.285 -8.413 1.00 86.12 92 ASP A CA 1
ATOM 740 C C . ASP A 1 92 ? -12.240 -7.541 -7.001 1.00 86.12 92 ASP A C 1
ATOM 742 O O . ASP A 1 92 ? -13.005 -7.760 -6.068 1.00 86.12 92 ASP A O 1
ATOM 746 N N . HIS A 1 93 ? -10.922 -7.421 -6.818 1.00 92.19 93 HIS A N 1
ATOM 747 C CA . HIS A 1 93 ? -10.246 -7.517 -5.520 1.00 92.19 93 HIS A CA 1
ATOM 748 C C . HIS A 1 93 ? -9.545 -6.200 -5.220 1.00 92.19 93 HIS A C 1
ATOM 750 O O . HIS A 1 93 ? -8.365 -6.042 -5.536 1.00 92.19 93 HIS A O 1
ATOM 756 N N . ARG A 1 94 ? -10.300 -5.230 -4.702 1.00 93.94 94 ARG A N 1
ATOM 757 C CA . ARG A 1 94 ? -9.819 -3.868 -4.474 1.00 93.94 94 ARG A CA 1
ATOM 758 C C . ARG A 1 94 ? -9.805 -3.535 -2.996 1.00 93.94 94 ARG A C 1
ATOM 760 O O . ARG A 1 94 ? -10.850 -3.597 -2.349 1.00 93.94 94 ARG A O 1
ATOM 767 N N . LEU A 1 95 ? -8.657 -3.083 -2.512 1.00 97.38 95 LEU A N 1
ATOM 768 C CA . LEU A 1 95 ? -8.518 -2.507 -1.183 1.00 97.38 95 LEU A CA 1
ATOM 769 C C . LEU A 1 95 ? -8.347 -0.992 -1.294 1.00 97.38 95 LEU A C 1
ATOM 771 O O . LEU A 1 95 ? -7.590 -0.496 -2.134 1.00 97.38 95 LEU A O 1
ATOM 775 N N . LYS A 1 96 ? -9.090 -0.248 -0.474 1.00 97.44 96 LYS A N 1
ATOM 776 C CA . LYS A 1 96 ? -8.986 1.208 -0.411 1.00 97.44 96 LYS A CA 1
ATOM 777 C C . LYS A 1 96 ? -7.944 1.630 0.612 1.00 97.44 96 LYS A C 1
ATOM 779 O O . LYS A 1 96 ? -7.839 1.046 1.687 1.00 97.44 96 LYS A O 1
ATOM 784 N N . LEU A 1 97 ? -7.230 2.691 0.281 1.00 98.00 97 LEU A N 1
ATOM 785 C CA . LEU A 1 97 ? -6.424 3.456 1.214 1.00 98.00 97 LEU A CA 1
ATOM 786 C C . LEU A 1 97 ? -6.943 4.894 1.184 1.00 98.00 97 LEU A C 1
ATOM 788 O O . LEU A 1 97 ? -6.820 5.582 0.164 1.00 98.00 97 LEU A O 1
ATOM 792 N N . TRP A 1 98 ? -7.588 5.309 2.270 1.00 98.00 98 TRP A N 1
ATOM 793 C CA . TRP A 1 98 ? -8.161 6.641 2.420 1.00 98.00 98 TRP A CA 1
ATOM 794 C C . TRP A 1 98 ? -7.218 7.541 3.209 1.00 98.00 98 TRP A C 1
ATOM 796 O O . TRP A 1 98 ? -6.820 7.205 4.318 1.00 98.00 98 TRP A O 1
ATOM 806 N N . ILE A 1 99 ? -6.877 8.697 2.649 1.00 98.00 99 ILE A N 1
ATOM 807 C CA . ILE A 1 99 ? -6.043 9.712 3.293 1.00 98.00 99 ILE A CA 1
ATOM 808 C C . ILE A 1 99 ? -6.948 10.912 3.600 1.00 98.00 99 ILE A C 1
ATOM 810 O O . ILE A 1 99 ? -7.297 11.643 2.669 1.00 98.00 99 ILE A O 1
ATOM 814 N N . PRO A 1 100 ? -7.370 11.130 4.855 1.00 97.44 100 PRO A N 1
ATOM 815 C CA . PRO A 1 100 ? -8.180 12.288 5.221 1.00 97.44 100 PRO A CA 1
ATOM 816 C C . PRO A 1 100 ? -7.325 13.560 5.309 1.00 97.44 100 PRO A C 1
ATOM 818 O O . PRO A 1 100 ? -6.100 13.495 5.366 1.00 97.44 100 PRO A O 1
ATOM 821 N N . ASN A 1 101 ? -7.973 14.725 5.387 1.00 96.00 101 ASN A N 1
ATOM 822 C CA . ASN A 1 101 ? -7.348 15.992 5.787 1.00 96.00 101 ASN A CA 1
ATOM 823 C C . ASN A 1 101 ? -6.144 16.410 4.927 1.00 96.00 101 ASN A C 1
ATOM 825 O O . ASN A 1 101 ? -5.201 17.028 5.409 1.00 96.00 101 ASN A O 1
ATOM 829 N N . THR A 1 102 ? -6.158 16.101 3.629 1.00 95.75 102 THR A N 1
ATOM 830 C CA . THR A 1 102 ? -5.004 16.321 2.737 1.00 95.75 102 THR A CA 1
ATOM 831 C C . THR A 1 102 ? -4.591 17.783 2.574 1.00 95.75 102 THR A C 1
ATOM 833 O O . THR A 1 102 ? -3.509 18.051 2.055 1.00 95.75 102 THR A O 1
ATOM 836 N N . ASN A 1 103 ? -5.439 18.719 3.000 1.00 93.69 103 ASN A N 1
ATOM 837 C CA . ASN A 1 103 ? -5.197 20.155 2.893 1.00 93.69 103 ASN A CA 1
ATOM 838 C C . ASN A 1 103 ? -4.552 20.750 4.153 1.00 93.69 103 ASN A C 1
ATOM 840 O O . ASN A 1 103 ? -4.279 21.948 4.170 1.00 93.69 103 ASN A O 1
ATOM 844 N N . THR A 1 104 ? -4.329 19.955 5.204 1.00 95.44 104 THR A N 1
ATOM 845 C CA . THR A 1 104 ? -3.750 20.447 6.458 1.00 95.44 104 THR A CA 1
ATOM 846 C C . THR A 1 104 ? -2.224 20.335 6.462 1.00 95.44 104 THR A C 1
ATOM 848 O O . THR A 1 104 ? -1.634 19.521 5.743 1.00 95.44 104 THR A O 1
ATOM 851 N N . GLU A 1 105 ? -1.559 21.170 7.266 1.00 95.38 105 GLU A N 1
ATOM 852 C CA . GLU A 1 105 ? -0.094 21.172 7.378 1.00 95.38 105 GLU A CA 1
ATOM 853 C C . GLU A 1 105 ? 0.435 19.850 7.947 1.00 95.38 105 GLU A C 1
ATOM 855 O O . GLU A 1 105 ? 1.481 19.366 7.515 1.00 95.38 105 GLU A O 1
ATOM 860 N N . GLU A 1 106 ? -0.318 19.220 8.850 1.00 95.19 106 GLU A N 1
ATOM 861 C CA . GLU A 1 106 ? 0.043 17.953 9.492 1.00 95.19 106 GLU A CA 1
ATOM 862 C C . GLU A 1 106 ? 0.162 16.807 8.478 1.00 95.19 106 GLU A C 1
ATOM 864 O O . GLU A 1 106 ? 0.997 15.918 8.643 1.00 95.19 106 GLU A O 1
ATOM 869 N N . MET A 1 107 ? -0.631 16.838 7.400 1.00 96.31 107 MET A N 1
ATOM 870 C CA . MET A 1 107 ? -0.643 15.785 6.380 1.00 96.31 107 MET A CA 1
ATOM 871 C C . MET A 1 107 ? 0.399 15.991 5.276 1.00 96.31 107 MET A C 1
ATOM 873 O O . MET A 1 107 ? 0.723 15.042 4.550 1.00 96.31 107 MET A O 1
ATOM 877 N N . LYS A 1 108 ? 0.983 17.191 5.146 1.00 95.75 108 LYS A N 1
ATOM 878 C CA . LYS A 1 108 ? 1.980 17.482 4.100 1.00 95.75 108 LYS A CA 1
ATOM 879 C C . LYS A 1 108 ? 3.187 16.538 4.117 1.00 95.75 108 LYS A C 1
ATOM 881 O O . LYS A 1 108 ? 3.540 16.059 3.034 1.00 95.75 108 LYS A O 1
ATOM 886 N N . PRO A 1 109 ? 3.806 16.210 5.271 1.00 97.56 109 PRO A N 1
ATOM 887 C CA . PRO A 1 109 ? 4.939 15.289 5.305 1.00 97.56 109 PRO A CA 1
ATOM 888 C C . PRO A 1 109 ? 4.592 13.904 4.749 1.00 97.56 109 PRO A C 1
ATOM 890 O O . PRO A 1 109 ? 5.363 13.341 3.971 1.00 97.56 109 PRO A O 1
ATOM 893 N N . LEU A 1 110 ? 3.412 13.374 5.089 1.00 97.94 110 LEU A N 1
ATOM 894 C CA . LEU A 1 110 ? 2.945 12.083 4.584 1.00 97.94 110 LEU A CA 1
ATOM 895 C C . LEU A 1 110 ? 2.751 12.129 3.064 1.00 97.94 110 LEU A C 1
ATOM 897 O O . LEU A 1 110 ? 3.272 11.276 2.348 1.00 97.94 110 LEU A O 1
ATOM 901 N N . LEU A 1 111 ? 2.062 13.150 2.548 1.00 97.44 111 LEU A N 1
ATOM 902 C CA . LEU A 1 111 ? 1.834 13.299 1.108 1.00 97.44 111 LEU A CA 1
ATOM 903 C C . LEU A 1 111 ? 3.141 13.465 0.322 1.00 97.44 111 LEU A C 1
ATOM 905 O O . LEU A 1 111 ? 3.286 12.913 -0.772 1.00 97.44 111 LEU A O 1
ATOM 909 N N . GLN A 1 112 ? 4.111 14.190 0.882 1.00 97.62 112 GLN A N 1
ATOM 910 C CA . GLN A 1 112 ? 5.427 14.361 0.277 1.00 97.62 112 GLN A CA 1
ATOM 911 C C . GLN A 1 112 ? 6.219 13.048 0.263 1.00 97.62 112 GLN A C 1
ATOM 913 O O . GLN A 1 112 ? 6.823 12.720 -0.760 1.00 97.62 112 GLN A O 1
ATOM 918 N N . LEU A 1 113 ? 6.174 12.269 1.349 1.00 97.94 113 LEU A N 1
ATOM 919 C CA . LEU A 1 113 ? 6.777 10.937 1.404 1.00 97.94 113 LEU A CA 1
ATOM 920 C C . LEU A 1 113 ? 6.164 10.009 0.347 1.00 97.94 113 LEU A C 1
ATOM 922 O O . LEU A 1 113 ? 6.900 9.402 -0.431 1.00 97.94 113 LEU A O 1
ATOM 926 N N . LEU A 1 114 ? 4.831 9.952 0.267 1.00 98.06 114 LEU A N 1
ATOM 927 C CA . LEU A 1 114 ? 4.107 9.163 -0.733 1.00 98.06 114 LEU A CA 1
ATOM 928 C C . LEU A 1 114 ? 4.542 9.506 -2.159 1.00 98.06 114 LEU A C 1
ATOM 930 O O . LEU A 1 114 ? 4.957 8.626 -2.920 1.00 98.06 114 LEU A O 1
ATOM 934 N N . LYS A 1 115 ? 4.526 10.801 -2.487 1.00 97.44 115 LYS A N 1
ATOM 935 C CA . LYS A 1 115 ? 4.903 11.312 -3.806 1.00 97.44 115 LYS A CA 1
ATOM 936 C C . LYS A 1 115 ? 6.356 11.014 -4.165 1.00 97.44 115 LYS A C 1
ATOM 938 O O . LYS A 1 115 ? 6.625 10.635 -5.300 1.00 97.44 115 LYS A O 1
ATOM 943 N N . ASN A 1 116 ? 7.280 11.208 -3.227 1.00 97.19 116 ASN A N 1
ATOM 944 C CA . ASN A 1 116 ? 8.711 11.151 -3.518 1.00 97.19 116 ASN A CA 1
ATOM 945 C C . ASN A 1 116 ? 9.284 9.733 -3.444 1.00 97.19 116 ASN A C 1
ATOM 947 O O . ASN A 1 116 ? 10.225 9.425 -4.173 1.00 97.19 116 ASN A O 1
ATOM 951 N N . ARG A 1 117 ? 8.751 8.878 -2.561 1.00 97.25 117 ARG A N 1
ATOM 952 C CA . ARG A 1 117 ? 9.283 7.529 -2.333 1.00 97.25 117 ARG A CA 1
ATOM 953 C C . ARG A 1 117 ? 8.480 6.445 -3.035 1.00 97.25 117 ARG A C 1
ATOM 955 O O . ARG A 1 117 ? 9.101 5.536 -3.577 1.00 97.25 117 ARG A O 1
ATOM 962 N N . TYR A 1 118 ? 7.149 6.502 -3.032 1.00 97.62 118 TYR A N 1
ATOM 963 C CA . TYR A 1 118 ? 6.331 5.346 -3.424 1.00 97.62 118 TYR A CA 1
ATOM 964 C C . TYR A 1 118 ? 5.669 5.487 -4.799 1.00 97.62 118 TYR A C 1
ATOM 966 O O . TYR A 1 118 ? 5.523 4.487 -5.494 1.00 97.62 118 TYR A O 1
ATOM 974 N N . PHE A 1 119 ? 5.316 6.693 -5.243 1.00 97.19 119 PHE A N 1
ATOM 975 C CA . PHE A 1 119 ? 4.598 6.877 -6.510 1.00 97.19 119 PHE A CA 1
ATOM 976 C C . PHE A 1 119 ? 5.506 6.796 -7.750 1.00 97.19 119 PHE A C 1
ATOM 978 O O . PHE A 1 119 ? 6.710 7.053 -7.698 1.00 97.19 119 PHE A O 1
ATOM 985 N N . GLY A 1 120 ? 4.914 6.484 -8.908 1.00 94.69 120 GLY A N 1
ATOM 986 C CA . GLY A 1 120 ? 5.590 6.521 -10.205 1.00 94.69 120 GLY A CA 1
ATOM 987 C C . GLY A 1 120 ? 6.788 5.572 -10.289 1.00 94.69 120 GLY A C 1
ATOM 988 O O . GLY A 1 120 ? 6.671 4.385 -10.001 1.00 94.69 120 GLY A O 1
ATOM 989 N N . LEU A 1 121 ? 7.949 6.096 -10.699 1.00 93.69 121 LEU A N 1
ATOM 990 C CA . LEU A 1 121 ? 9.208 5.336 -10.758 1.00 93.69 121 LEU A CA 1
ATOM 991 C C . LEU A 1 121 ? 9.956 5.298 -9.408 1.00 93.69 121 LEU A C 1
ATOM 993 O O . LEU A 1 121 ? 11.162 5.062 -9.375 1.00 93.69 121 LEU A O 1
ATOM 997 N N . GLY A 1 122 ? 9.256 5.550 -8.299 1.00 92.50 122 GLY A N 1
ATOM 998 C CA . GLY A 1 122 ? 9.754 5.299 -6.950 1.00 92.50 122 GLY A CA 1
ATOM 999 C C . GLY A 1 122 ? 9.748 3.809 -6.588 1.00 92.50 122 GLY A C 1
ATOM 1000 O O . GLY A 1 122 ? 9.656 2.927 -7.442 1.00 92.50 122 GLY A O 1
ATOM 1001 N N . ARG A 1 123 ? 9.804 3.515 -5.289 1.00 95.06 123 ARG A N 1
ATOM 1002 C CA . ARG A 1 123 ? 9.775 2.160 -4.723 1.00 95.06 123 ARG A CA 1
ATOM 1003 C C . ARG A 1 123 ? 8.520 1.374 -5.124 1.00 95.06 123 ARG A C 1
ATOM 1005 O O . ARG A 1 123 ? 8.601 0.164 -5.327 1.00 95.06 123 ARG A O 1
ATOM 1012 N N . GLY A 1 124 ? 7.373 2.045 -5.250 1.00 95.00 124 GLY A N 1
ATOM 1013 C CA . GLY A 1 124 ? 6.081 1.421 -5.541 1.00 95.00 124 GLY A CA 1
ATOM 1014 C C . GLY A 1 124 ? 5.480 0.716 -4.334 1.00 95.00 124 GLY A C 1
ATOM 1015 O O . GLY A 1 124 ? 4.416 1.101 -3.869 1.00 95.00 124 GLY A O 1
ATOM 1016 N N . TYR A 1 125 ? 6.188 -0.280 -3.808 1.00 97.19 125 TYR A N 1
ATOM 1017 C CA . TYR A 1 125 ? 5.694 -1.123 -2.731 1.00 97.19 125 TYR A CA 1
ATOM 1018 C C . TYR A 1 125 ? 6.006 -0.589 -1.333 1.00 97.19 125 TYR A C 1
ATOM 1020 O O . TYR A 1 125 ? 7.101 -0.068 -1.085 1.00 97.19 125 TYR A O 1
ATOM 1028 N N . VAL A 1 126 ? 5.067 -0.785 -0.410 1.00 97.88 126 VAL A N 1
ATOM 1029 C CA . VAL A 1 126 ? 5.176 -0.382 0.997 1.00 97.88 126 VAL A CA 1
ATOM 1030 C C . VAL A 1 126 ? 4.341 -1.301 1.887 1.00 97.88 126 VAL A C 1
ATOM 1032 O O . VAL A 1 126 ? 3.304 -1.810 1.465 1.00 97.88 126 VAL A O 1
ATOM 1035 N N . TYR A 1 127 ? 4.788 -1.507 3.121 1.00 98.31 127 TYR A N 1
ATOM 1036 C CA . TYR A 1 127 ? 3.997 -2.162 4.157 1.00 98.31 127 TYR A CA 1
ATOM 1037 C C . TYR A 1 127 ? 3.179 -1.095 4.877 1.00 98.31 127 TYR A C 1
ATOM 1039 O O . TYR A 1 127 ? 3.754 -0.134 5.390 1.00 98.31 127 TYR A O 1
ATOM 1047 N N . ILE A 1 128 ? 1.856 -1.246 4.888 1.00 98.31 128 ILE A N 1
ATOM 1048 C CA . ILE A 1 128 ? 0.949 -0.338 5.591 1.00 98.31 128 ILE A CA 1
ATOM 1049 C C . ILE A 1 128 ? 0.272 -1.099 6.715 1.00 98.31 128 ILE A C 1
ATOM 1051 O O . ILE A 1 128 ? -0.434 -2.079 6.470 1.00 98.31 128 ILE A O 1
ATOM 1055 N N . THR A 1 129 ? 0.478 -0.623 7.936 1.00 98.19 129 THR A N 1
ATOM 1056 C CA . THR A 1 129 ? -0.140 -1.167 9.139 1.00 98.19 129 THR A CA 1
ATOM 1057 C C . THR A 1 129 ? -1.270 -0.254 9.600 1.00 98.19 129 THR A C 1
ATOM 1059 O O . THR A 1 129 ? -1.121 0.967 9.704 1.00 98.19 129 THR A O 1
ATOM 1062 N N . GLY A 1 130 ? -2.433 -0.835 9.864 1.00 97.81 130 GLY A N 1
ATOM 1063 C CA . GLY A 1 130 ? -3.598 -0.074 10.281 1.00 97.81 130 GLY A CA 1
ATOM 1064 C C . GLY A 1 130 ? -4.804 -0.950 10.557 1.00 97.81 130 GLY A C 1
ATOM 1065 O O . GLY A 1 130 ? -4.808 -2.149 10.280 1.00 97.81 130 GLY A O 1
ATOM 1066 N N . GLN A 1 131 ? -5.841 -0.317 11.095 1.00 98.38 131 GLN A N 1
ATOM 1067 C CA . GLN A 1 131 ? -7.127 -0.967 11.261 1.00 98.38 131 GLN A CA 1
ATOM 1068 C C . GLN A 1 131 ? -7.807 -1.085 9.900 1.00 98.38 131 GLN A C 1
ATOM 1070 O O . GLN A 1 131 ? -7.987 -0.092 9.186 1.00 98.38 131 GLN A O 1
ATOM 1075 N N . LEU A 1 132 ? -8.159 -2.311 9.541 1.00 98.06 132 LEU A N 1
ATOM 1076 C CA . LEU A 1 132 ? -8.945 -2.598 8.359 1.00 98.06 132 LEU A CA 1
ATOM 1077 C C . LEU A 1 132 ? -10.420 -2.476 8.724 1.00 98.06 132 LEU A C 1
ATOM 1079 O O . LEU A 1 132 ? -10.833 -3.005 9.743 1.00 98.06 132 LEU A O 1
ATOM 1083 N N . HIS A 1 133 ? -11.229 -1.823 7.901 1.00 98.06 133 HIS A N 1
ATOM 1084 C CA . HIS A 1 133 ? -12.663 -1.696 8.163 1.00 98.06 133 HIS A CA 1
ATOM 1085 C C . HIS A 1 133 ? -13.470 -1.727 6.867 1.00 98.06 133 HIS A C 1
ATOM 1087 O O . HIS A 1 133 ? -12.937 -1.521 5.772 1.00 98.06 133 HIS A O 1
ATOM 1093 N N . MET A 1 134 ? -14.768 -2.001 6.974 1.00 97.81 134 MET A N 1
ATOM 1094 C CA . MET A 1 134 ? -15.684 -1.936 5.837 1.00 97.81 134 MET A CA 1
ATOM 1095 C C . MET A 1 134 ? -16.235 -0.518 5.677 1.00 97.81 134 MET A C 1
ATOM 1097 O O . MET A 1 134 ? -17.046 -0.063 6.478 1.00 97.81 134 MET A O 1
ATOM 1101 N N . TYR A 1 135 ? -15.877 0.162 4.585 1.00 95.19 135 TYR A N 1
ATOM 1102 C CA . TYR A 1 135 ? -16.559 1.385 4.168 1.00 95.19 135 TYR A CA 1
ATOM 1103 C C . TYR A 1 135 ? -17.553 1.069 3.051 1.00 95.19 135 TYR A C 1
ATOM 1105 O O . TYR A 1 135 ? -17.184 0.893 1.877 1.00 95.19 135 TYR A O 1
ATOM 1113 N N . ARG A 1 136 ? -18.837 1.027 3.430 1.00 91.00 136 ARG A N 1
ATOM 1114 C CA . ARG A 1 136 ? -19.933 0.467 2.624 1.00 91.00 136 ARG A CA 1
ATOM 1115 C C . ARG A 1 136 ? -19.654 -1.010 2.313 1.00 91.00 136 ARG A C 1
ATOM 1117 O O . ARG A 1 136 ? -19.536 -1.820 3.219 1.00 91.00 136 ARG A O 1
ATOM 1124 N N . ASP A 1 137 ? -19.527 -1.359 1.042 1.00 91.31 137 ASP A N 1
ATOM 1125 C CA . ASP A 1 137 ? -19.322 -2.711 0.527 1.00 91.31 137 ASP A CA 1
ATOM 1126 C C . ASP A 1 137 ? -17.842 -3.060 0.290 1.00 91.31 137 ASP A C 1
ATOM 1128 O O . ASP A 1 137 ? -17.543 -4.107 -0.281 1.00 91.31 137 ASP A O 1
ATOM 1132 N N . LYS A 1 138 ? -16.902 -2.188 0.680 1.00 94.94 138 LYS A N 1
ATOM 1133 C CA . LYS A 1 138 ? -15.483 -2.323 0.315 1.00 94.94 138 LYS A CA 1
ATOM 1134 C C . LYS A 1 138 ? -14.561 -2.183 1.524 1.00 94.94 138 LYS A C 1
ATOM 1136 O O . LYS A 1 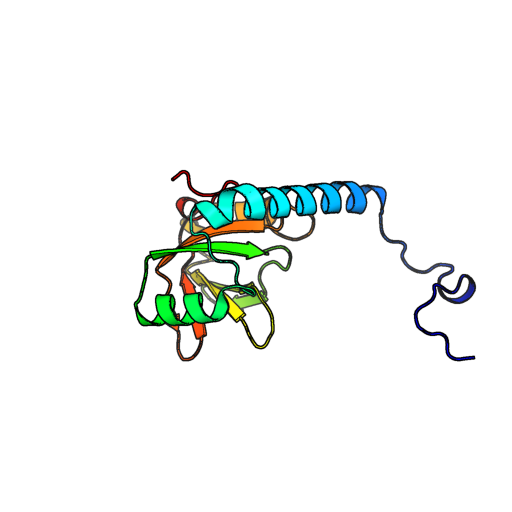138 ? -14.785 -1.271 2.321 1.00 94.94 138 LYS A O 1
ATOM 1141 N N . PRO A 1 139 ? -13.506 -3.009 1.618 1.00 97.94 139 PRO A N 1
ATOM 1142 C CA . PRO A 1 139 ? -12.518 -2.881 2.676 1.00 97.94 139 PRO A CA 1
ATOM 1143 C C . PRO A 1 139 ? -11.672 -1.618 2.470 1.00 97.94 139 PRO A C 1
ATOM 1145 O O . PRO A 1 139 ? -11.400 -1.206 1.333 1.00 97.94 139 PRO A O 1
ATOM 1148 N N . GLU A 1 140 ? -11.256 -1.006 3.572 1.00 98.19 140 GLU A N 1
ATOM 1149 C CA . GLU A 1 140 ? -10.507 0.247 3.603 1.00 98.19 140 GLU A CA 1
ATOM 1150 C C . GLU A 1 140 ? -9.557 0.307 4.807 1.00 98.19 140 GLU A C 1
ATOM 1152 O O . GLU A 1 140 ? -9.880 -0.178 5.891 1.00 98.19 140 GLU A O 1
ATOM 1157 N N . ILE A 1 141 ? -8.398 0.941 4.617 1.00 98.56 141 ILE A N 1
ATOM 1158 C CA . ILE A 1 141 ? -7.525 1.430 5.693 1.00 98.56 141 ILE A CA 1
ATOM 1159 C C . ILE A 1 141 ? -7.498 2.957 5.629 1.00 98.56 141 ILE A C 1
ATOM 1161 O O . ILE A 1 141 ? -7.356 3.533 4.545 1.00 98.56 141 ILE A O 1
ATOM 1165 N N . ILE A 1 142 ? -7.590 3.609 6.787 1.00 98.25 142 ILE A N 1
ATOM 1166 C CA . ILE A 1 142 ? -7.345 5.048 6.918 1.00 98.25 142 ILE A CA 1
ATOM 1167 C C . ILE A 1 142 ? -5.848 5.271 7.155 1.00 98.25 142 ILE A C 1
ATOM 1169 O O . ILE A 1 142 ? -5.261 4.712 8.082 1.00 98.25 142 ILE A O 1
ATOM 1173 N N . LEU A 1 143 ? -5.233 6.093 6.310 1.00 98.06 143 LEU A N 1
ATOM 1174 C CA . LEU A 1 143 ? -3.838 6.498 6.394 1.00 98.06 143 LEU A CA 1
ATOM 1175 C C . LEU A 1 143 ? -3.747 7.923 6.938 1.00 98.06 143 LEU A C 1
ATOM 1177 O O . LEU A 1 143 ? -3.884 8.897 6.196 1.00 98.06 143 LEU A O 1
ATOM 1181 N N . SER A 1 144 ? -3.516 8.039 8.239 1.00 96.12 144 SER A N 1
ATOM 1182 C CA . SER A 1 144 ? -3.459 9.311 8.961 1.00 96.12 144 SER A CA 1
ATOM 1183 C C . SER A 1 144 ? -2.044 9.727 9.364 1.00 96.12 144 SER A C 1
ATOM 1185 O O . SER A 1 144 ? -1.866 10.833 9.862 1.00 96.12 144 SER A O 1
ATOM 1187 N N . GLY A 1 145 ? -1.031 8.872 9.183 1.00 95.81 145 GLY A N 1
ATOM 1188 C CA . GLY A 1 145 ? 0.329 9.189 9.619 1.00 95.81 145 GLY A CA 1
ATOM 1189 C C . GLY A 1 145 ? 1.429 8.381 8.938 1.00 95.81 145 GLY A C 1
ATOM 1190 O O . GLY A 1 145 ? 1.203 7.299 8.401 1.00 95.81 145 GLY A O 1
ATOM 1191 N N . ILE A 1 146 ? 2.653 8.921 8.981 1.00 97.19 146 ILE A N 1
ATOM 1192 C CA . ILE A 1 146 ? 3.857 8.276 8.423 1.00 97.19 146 ILE A CA 1
ATOM 1193 C C . ILE A 1 146 ? 4.214 6.989 9.177 1.00 97.19 146 ILE A C 1
ATOM 1195 O O . ILE A 1 146 ? 4.745 6.057 8.587 1.00 97.19 146 ILE A O 1
ATOM 1199 N N . ASN A 1 147 ? 3.898 6.922 10.469 1.00 96.44 147 ASN A N 1
ATOM 1200 C CA . ASN A 1 147 ? 4.166 5.772 11.333 1.00 96.44 147 ASN A CA 1
ATOM 1201 C C . ASN A 1 147 ? 3.441 4.484 10.911 1.00 96.44 147 ASN A C 1
ATOM 1203 O O . ASN A 1 147 ? 3.814 3.410 11.366 1.00 96.44 147 ASN A O 1
ATOM 1207 N N . GLN A 1 148 ? 2.425 4.580 10.052 1.00 97.75 148 GLN A N 1
ATOM 1208 C CA . GLN A 1 148 ? 1.753 3.417 9.478 1.00 97.75 148 GLN A CA 1
ATOM 1209 C C . GLN A 1 148 ? 2.536 2.792 8.317 1.00 97.75 148 GLN A C 1
ATOM 1211 O O . GLN A 1 148 ? 2.171 1.711 7.870 1.00 97.75 148 GLN A O 1
ATOM 1216 N N . LEU A 1 149 ? 3.567 3.467 7.794 1.00 98.06 149 LEU A N 1
ATOM 1217 C CA . LEU A 1 149 ? 4.332 3.021 6.636 1.00 98.06 149 LEU A CA 1
ATOM 1218 C C . LEU A 1 149 ? 5.667 2.427 7.079 1.00 98.06 149 LEU A C 1
ATOM 1220 O O . LEU A 1 149 ? 6.402 3.022 7.866 1.00 98.06 149 LEU A O 1
ATOM 1224 N N . SER A 1 150 ? 6.029 1.300 6.477 1.00 97.38 150 SER A N 1
ATOM 1225 C CA . SER A 1 150 ? 7.359 0.713 6.596 1.00 97.38 150 SER A CA 1
ATOM 1226 C C . SER A 1 150 ? 7.879 0.267 5.232 1.00 97.38 150 SER A C 1
ATOM 1228 O O . SER A 1 150 ? 7.146 -0.268 4.399 1.00 97.38 150 SER A O 1
ATOM 1230 N N . ASP A 1 151 ? 9.179 0.461 5.003 1.00 97.00 151 ASP A N 1
ATOM 1231 C CA . ASP A 1 151 ? 9.870 -0.084 3.829 1.00 97.00 151 ASP A CA 1
ATOM 1232 C C . ASP A 1 151 ? 10.218 -1.571 4.000 1.00 97.00 151 ASP A C 1
ATOM 1234 O O . ASP A 1 151 ? 10.540 -2.246 3.017 1.00 97.00 151 ASP A O 1
ATOM 1238 N N . PHE A 1 152 ? 10.130 -2.085 5.227 1.00 94.69 152 PHE A N 1
ATOM 1239 C CA . PHE A 1 152 ? 10.510 -3.441 5.608 1.00 94.69 152 PHE A CA 1
ATOM 1240 C C . PHE A 1 152 ? 9.320 -4.187 6.220 1.00 94.69 152 PHE A C 1
ATOM 1242 O O . PHE A 1 152 ? 8.466 -3.554 6.849 1.00 94.69 152 PHE A O 1
ATOM 1249 N N . PRO A 1 153 ? 9.253 -5.517 6.051 1.00 91.88 153 PRO A N 1
ATOM 1250 C CA . PRO A 1 153 ? 8.237 -6.310 6.723 1.00 91.88 153 PRO A CA 1
ATOM 1251 C C . PRO A 1 153 ? 8.375 -6.156 8.247 1.00 91.88 153 PRO A C 1
ATOM 1253 O O . PRO A 1 153 ? 9.489 -5.940 8.735 1.00 91.88 153 PRO A O 1
ATOM 1256 N N . PRO A 1 154 ? 7.268 -6.255 9.001 1.00 88.94 154 PRO A N 1
ATOM 1257 C CA . PRO A 1 154 ? 7.321 -6.214 10.453 1.00 88.94 154 PRO A CA 1
ATOM 1258 C C . PRO A 1 154 ? 8.195 -7.360 10.976 1.00 88.94 154 PRO A C 1
ATOM 1260 O O . PRO A 1 154 ? 8.149 -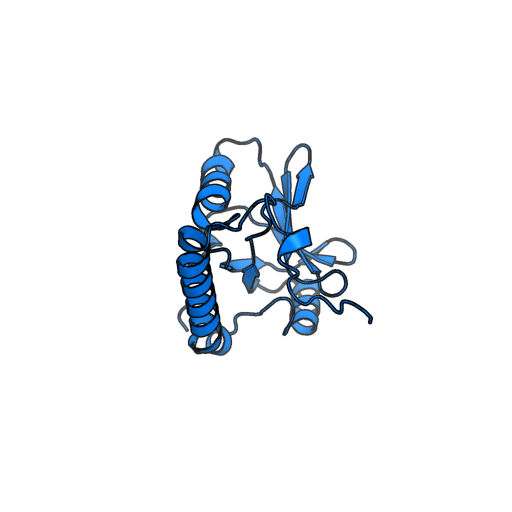8.484 10.465 1.00 88.94 154 PRO A O 1
ATOM 1263 N N . THR A 1 155 ? 9.018 -7.059 11.978 1.00 80.31 155 THR A N 1
ATOM 1264 C CA . THR A 1 155 ? 9.791 -8.069 12.704 1.00 80.31 155 THR A CA 1
ATOM 1265 C C . THR A 1 155 ? 8.840 -8.873 13.578 1.00 80.31 155 THR A C 1
ATOM 1267 O O . THR A 1 155 ? 8.078 -8.275 14.340 1.00 80.31 155 THR A O 1
ATOM 1270 N N . VAL A 1 156 ? 8.878 -10.198 13.435 1.00 57.34 156 VAL A N 1
ATOM 1271 C CA . VAL A 1 156 ? 8.176 -11.143 14.318 1.00 57.34 156 VAL A CA 1
ATOM 1272 C C . VAL A 1 156 ? 8.883 -11.219 15.663 1.00 57.34 156 VAL A C 1
ATOM 1274 O O . VAL A 1 156 ? 10.136 -11.185 15.649 1.00 57.34 156 VAL A O 1
#

Foldseek 3Di:
DDPPVPDDCVVCVPPDDDPCVLVVVLVVLLVVLVVQCVVPVVVLVEAEQAPCLVVLVVQQAVQHWHKYKFQCQAPFPDDDPFWTWDWGDDPVRIEIEIEGRCVDPQCVVVNCCSVPAQYHSHSRIWIFTAGWHDDDPHIYGYDHDPVRTDSHRDDD

Radius of gyration: 18.08 Å; chains: 1; bounding box: 38×37×56 Å

Secondary structure (DSSP, 8-state):
----S---HHHHTTS----HHHHHHHHHHHHHHHHHIIIIITTTT-EETTTSHHHHHHHHHTT-EEEEEEE-TT--SEEETTEEEEEEE-SSSEEEEEEE-TTSGGGHHHHHHIIIIISTTS--EEEEEEEEEEETTEEEEE---GGGEESSPPP-